Protein AF-Q70W65-F1 (afdb_monomer_lite)

Secondary structure (DSSP, 8-state):
-HHHHHHHHHHHHHHHHTS-SSPPPPSS----TTSHHHHHHHHT-

Organism: Yersinia enterocolitica (NCBI:txid630)

pLDDT: mean 77.12, std 8.46, range [59.88, 89.81]

Foldseek 3Di:
DVVVVVVVVVVVVVVVVPPDPDDPDDPDDDDDCPDPVNVVVVVVD

Structure (mmCIF, N/CA/C/O backbone):
data_AF-Q70W65-F1
#
_entry.id   AF-Q7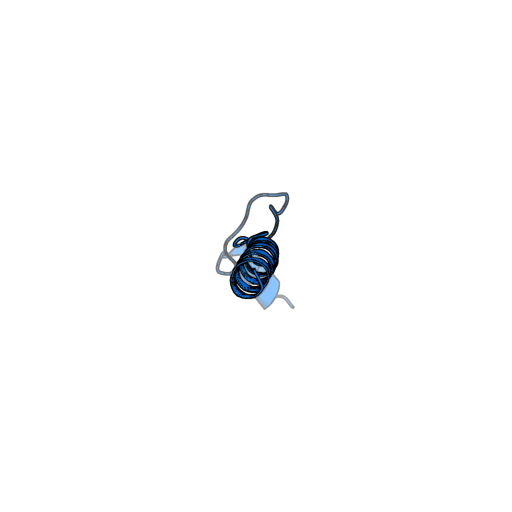0W65-F1
#
loop_
_atom_site.group_PDB
_atom_site.id
_atom_site.type_symbol
_atom_site.label_atom_id
_atom_site.label_alt_id
_atom_site.label_comp_id
_atom_site.label_asym_id
_atom_site.label_entity_id
_atom_site.label_seq_id
_atom_site.pdbx_PDB_ins_code
_atom_site.Cartn_x
_atom_site.Cartn_y
_atom_site.Cartn_z
_atom_site.occupancy
_atom_site.B_iso_or_equiv
_atom_site.auth_seq_id
_atom_site.auth_comp_id
_atom_site.auth_asym_id
_atom_site.auth_atom_id
_atom_site.pdbx_PDB_model_num
ATOM 1 N N . MET A 1 1 ? -29.902 -5.799 31.248 1.00 59.88 1 MET A N 1
ATOM 2 C CA . MET A 1 1 ? -29.020 -4.660 30.892 1.00 59.88 1 MET A CA 1
ATOM 3 C C . MET A 1 1 ? -27.602 -5.077 30.486 1.00 59.88 1 MET A C 1
ATOM 5 O O . MET A 1 1 ? -27.116 -4.580 29.483 1.00 59.88 1 MET A O 1
ATOM 9 N N . LYS A 1 2 ? -26.951 -6.033 31.169 1.00 72.31 2 LYS A N 1
ATOM 10 C CA . LYS A 1 2 ? -25.557 -6.442 30.873 1.00 72.31 2 LYS A CA 1
ATOM 11 C C . LYS A 1 2 ? -25.298 -6.936 29.433 1.00 72.31 2 LYS A C 1
ATOM 13 O O . LYS A 1 2 ? -24.261 -6.628 28.866 1.00 72.31 2 LYS A O 1
ATOM 18 N N . ARG A 1 3 ? -26.252 -7.648 28.816 1.00 76.44 3 ARG A N 1
ATOM 19 C CA . ARG A 1 3 ? -26.129 -8.160 27.432 1.00 76.44 3 ARG A CA 1
ATOM 20 C C . ARG A 1 3 ? -26.135 -7.061 26.360 1.00 76.44 3 ARG A C 1
ATOM 22 O O . ARG A 1 3 ? -25.452 -7.202 25.357 1.00 76.44 3 ARG A O 1
ATOM 29 N N . PHE A 1 4 ? -26.855 -5.963 26.597 1.00 79.25 4 PHE A N 1
ATOM 30 C CA . PHE A 1 4 ? -26.909 -4.827 25.669 1.00 79.25 4 PHE A CA 1
ATOM 31 C C . PHE A 1 4 ? -25.574 -4.085 25.591 1.00 79.25 4 PHE A C 1
ATOM 33 O O . PHE A 1 4 ? -25.150 -3.697 24.510 1.00 79.25 4 PHE A O 1
ATOM 40 N N . ILE A 1 5 ? -24.882 -3.952 26.725 1.00 82.44 5 ILE A N 1
ATOM 41 C CA . ILE A 1 5 ? -23.557 -3.319 26.788 1.00 82.44 5 ILE A CA 1
ATOM 42 C C . ILE A 1 5 ? -22.538 -4.125 25.974 1.00 82.44 5 ILE A C 1
ATOM 44 O O . ILE A 1 5 ? -21.752 -3.551 25.227 1.00 82.44 5 ILE A O 1
ATOM 48 N N . ILE A 1 6 ? -22.590 -5.457 26.072 1.00 85.69 6 ILE A N 1
ATOM 49 C CA . ILE A 1 6 ? -21.691 -6.348 25.326 1.00 85.69 6 ILE A CA 1
ATOM 50 C C . ILE A 1 6 ? -21.926 -6.211 23.817 1.00 85.69 6 ILE A C 1
ATOM 52 O O . ILE A 1 6 ? -20.969 -6.080 23.062 1.00 85.69 6 ILE A O 1
ATOM 56 N N . PHE A 1 7 ? -23.188 -6.169 23.378 1.00 84.44 7 PHE A N 1
ATOM 57 C CA . PHE A 1 7 ? -23.517 -5.944 21.968 1.00 84.44 7 PHE A CA 1
ATOM 58 C C . PHE A 1 7 ? -23.026 -4.585 21.456 1.00 84.44 7 PHE A C 1
ATOM 60 O O . PHE A 1 7 ? -22.461 -4.512 20.370 1.00 84.44 7 PHE A O 1
ATOM 67 N N . MET A 1 8 ? -23.178 -3.525 22.255 1.00 82.00 8 MET A N 1
ATOM 68 C CA . MET A 1 8 ? -22.701 -2.187 21.891 1.00 82.00 8 MET A CA 1
ATOM 69 C C . MET A 1 8 ? -21.177 -2.129 21.756 1.00 82.00 8 MET A C 1
ATOM 71 O O . MET A 1 8 ? -20.684 -1.555 20.790 1.00 82.00 8 MET A O 1
ATOM 75 N N . MET A 1 9 ? -20.430 -2.769 22.664 1.00 82.31 9 MET A N 1
ATOM 76 C CA . MET A 1 9 ? -18.970 -2.867 22.541 1.00 82.31 9 MET A CA 1
ATOM 77 C C . MET A 1 9 ? -18.538 -3.638 21.288 1.00 82.31 9 MET A C 1
ATOM 79 O O . MET A 1 9 ? -17.586 -3.245 20.625 1.00 82.31 9 MET A O 1
ATOM 83 N N . LEU A 1 10 ? -19.228 -4.721 20.927 1.00 80.00 10 LEU A N 1
ATOM 84 C CA . LEU A 1 10 ? -18.866 -5.497 19.737 1.00 80.00 10 LEU A CA 1
ATOM 85 C C . LEU A 1 10 ? -19.095 -4.708 18.436 1.00 80.00 10 LEU A C 1
ATOM 87 O O . LEU A 1 10 ? -18.260 -4.768 17.534 1.00 80.00 10 LEU A O 1
ATOM 91 N N . CYS A 1 11 ? -20.174 -3.923 18.353 1.00 75.69 11 CYS A N 1
ATOM 92 C CA . CYS A 1 11 ? -20.450 -3.082 17.185 1.00 75.69 11 CYS A CA 1
ATOM 93 C C . CYS A 1 11 ? -19.415 -1.961 17.000 1.00 75.69 11 CYS A C 1
ATOM 95 O O . CYS 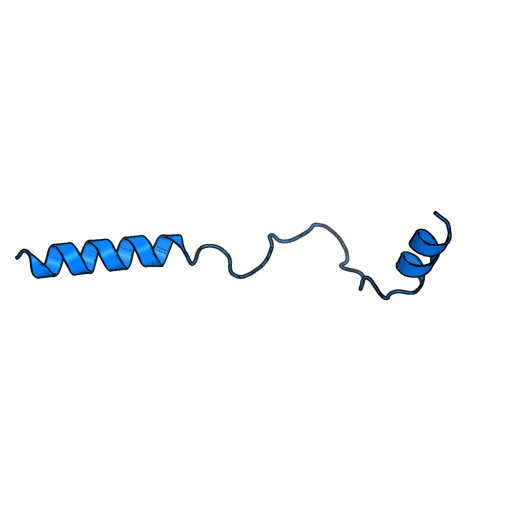A 1 11 ? -19.031 -1.674 15.867 1.00 75.69 11 CYS A O 1
ATOM 97 N N . THR A 1 12 ? -18.935 -1.342 18.086 1.00 74.88 12 THR A N 1
ATOM 98 C CA . THR A 1 12 ? -17.905 -0.295 17.987 1.00 74.88 12 THR A CA 1
ATOM 99 C C . THR A 1 12 ? -16.549 -0.864 17.573 1.00 74.88 12 THR A C 1
ATOM 101 O O . THR A 1 12 ? -15.865 -0.246 16.762 1.00 74.88 12 THR A O 1
ATOM 104 N N . LEU A 1 13 ? -16.178 -2.060 18.049 1.00 72.88 13 LEU A N 1
ATOM 105 C CA . LEU A 1 13 ? -14.929 -2.721 17.650 1.00 72.88 13 LEU A CA 1
ATOM 106 C C . LEU A 1 13 ? -14.928 -3.138 16.168 1.00 72.88 13 LEU A C 1
ATOM 108 O O . LEU A 1 13 ? -13.905 -3.000 15.500 1.00 72.88 13 LEU A O 1
ATOM 112 N N . ALA A 1 14 ? -16.064 -3.607 15.639 1.00 71.94 14 ALA A N 1
ATOM 113 C CA . ALA A 1 14 ? -16.187 -3.978 14.226 1.00 71.94 14 ALA A CA 1
ATOM 114 C C . ALA A 1 14 ? -16.112 -2.761 13.283 1.00 71.94 14 ALA A C 1
ATOM 116 O O . ALA A 1 14 ? -15.538 -2.855 12.199 1.00 71.94 14 ALA A O 1
ATOM 117 N N . GLY A 1 15 ? -16.634 -1.603 13.709 1.00 66.44 15 GLY A N 1
ATOM 118 C CA . GLY A 1 15 ? -16.565 -0.356 12.939 1.00 66.44 15 GLY A CA 1
ATOM 119 C C . GLY A 1 15 ? -15.138 0.164 12.732 1.00 66.44 15 GLY A C 1
ATOM 120 O O . GLY A 1 15 ? -14.843 0.721 11.677 1.00 66.44 15 GLY A O 1
ATOM 121 N N . CYS A 1 16 ? -14.232 -0.077 13.686 1.00 66.88 16 CYS A N 1
ATOM 122 C CA . CYS A 1 16 ? -12.828 0.340 13.586 1.00 66.88 16 CYS A CA 1
ATOM 123 C C . CYS A 1 16 ? -12.008 -0.499 12.588 1.00 66.88 16 CYS A C 1
ATOM 125 O O . CYS A 1 16 ? -11.004 -0.019 12.072 1.00 66.88 16 CYS A O 1
ATOM 127 N N . ALA A 1 17 ? -12.418 -1.737 12.295 1.00 64.75 17 ALA A N 1
ATOM 128 C CA . ALA A 1 17 ? -11.722 -2.605 11.339 1.00 64.75 17 ALA A CA 1
ATOM 129 C C . ALA A 1 17 ? -12.123 -2.340 9.875 1.00 64.75 17 ALA A C 1
ATOM 131 O O . ALA A 1 17 ? -11.459 -2.816 8.958 1.00 64.75 17 ALA A O 1
ATOM 132 N N . GLN A 1 18 ? -13.197 -1.579 9.639 1.00 64.12 18 GLN A N 1
ATOM 133 C CA . GLN A 1 18 ? -13.759 -1.363 8.301 1.00 64.12 18 GLN A CA 1
ATOM 134 C C . GLN A 1 18 ? -13.135 -0.174 7.549 1.00 64.12 18 GLN A C 1
ATOM 136 O O . GLN A 1 18 ? -13.615 0.218 6.488 1.00 64.12 18 GLN A O 1
ATOM 141 N N . GLN A 1 19 ? -12.078 0.436 8.086 1.00 64.12 19 GLN A N 1
ATOM 142 C CA . GLN A 1 19 ? -11.712 1.789 7.681 1.00 64.12 19 GLN A CA 1
ATOM 143 C C . GLN A 1 19 ? -10.822 1.916 6.439 1.00 64.12 19 GLN A C 1
ATOM 145 O O . GLN A 1 19 ? -10.484 3.043 6.119 1.00 64.12 19 GLN A O 1
ATOM 150 N N . ASN A 1 20 ? -10.465 0.833 5.736 1.00 60.44 20 ASN A N 1
ATOM 151 C CA . ASN A 1 20 ? -10.019 0.875 4.333 1.00 60.44 20 ASN A CA 1
ATOM 152 C C . ASN A 1 20 ? -9.698 -0.540 3.834 1.00 60.44 20 ASN A C 1
ATOM 154 O O . ASN A 1 20 ? -8.666 -1.109 4.175 1.00 60.44 20 ASN A O 1
ATOM 158 N N . HIS A 1 21 ? -10.579 -1.117 3.013 1.00 65.62 21 HIS A N 1
ATOM 159 C CA . HIS A 1 21 ? -10.282 -2.378 2.321 1.00 65.62 21 HIS A CA 1
ATOM 160 C C . HIS A 1 21 ? -9.257 -2.185 1.192 1.00 65.62 21 HIS A C 1
ATOM 162 O O . HIS A 1 21 ? -8.612 -3.137 0.761 1.00 65.62 21 HIS A O 1
ATOM 168 N N . PHE A 1 22 ? -9.106 -0.945 0.725 1.00 69.56 22 PHE A N 1
ATOM 169 C CA . PHE A 1 22 ? -8.224 -0.597 -0.372 1.00 69.56 22 PHE A CA 1
ATOM 170 C C . PHE A 1 22 ? -7.006 0.167 0.141 1.00 69.56 22 PHE A C 1
ATOM 172 O O . PHE A 1 22 ? -7.123 0.938 1.100 1.00 69.56 22 PHE A O 1
ATOM 179 N N . PRO A 1 23 ? -5.832 -0.050 -0.475 1.00 69.12 23 PRO A N 1
ATOM 180 C CA . PRO A 1 23 ? -4.690 0.818 -0.244 1.00 69.12 23 PRO A CA 1
ATOM 181 C C . PRO A 1 23 ? -5.100 2.279 -0.494 1.00 69.12 23 PRO A C 1
ATOM 183 O O . PRO A 1 23 ? -6.016 2.525 -1.283 1.00 69.12 23 PRO A O 1
ATOM 186 N N . PRO A 1 24 ? -4.462 3.241 0.193 1.00 72.00 24 PRO A N 1
ATOM 187 C CA . PRO A 1 24 ? -4.731 4.652 -0.046 1.00 72.00 24 PRO A CA 1
ATOM 188 C C . PRO A 1 24 ? -4.592 4.964 -1.536 1.00 72.00 24 PRO A C 1
ATOM 190 O O . PRO A 1 24 ? -3.741 4.375 -2.207 1.00 72.00 24 PRO A O 1
ATOM 193 N N . ASP A 1 25 ? -5.406 5.897 -2.030 1.00 76.56 25 ASP A N 1
ATOM 194 C CA . ASP A 1 25 ? -5.261 6.402 -3.391 1.00 76.56 25 ASP A CA 1
ATOM 195 C C . ASP A 1 25 ? -3.816 6.867 -3.583 1.00 76.56 25 ASP A C 1
ATOM 197 O O . ASP A 1 25 ? -3.319 7.746 -2.870 1.00 76.56 25 ASP A O 1
ATOM 201 N N . VAL A 1 26 ? -3.115 6.229 -4.514 1.00 76.19 26 VAL A N 1
ATOM 202 C CA . VAL A 1 26 ? -1.771 6.649 -4.891 1.00 76.19 26 VAL A CA 1
ATOM 203 C C . VAL A 1 26 ? -1.881 7.716 -5.972 1.00 76.19 26 VAL A C 1
ATOM 205 O O . VAL A 1 26 ? -2.684 7.610 -6.897 1.00 76.19 26 VAL A O 1
ATOM 208 N N . SER A 1 27 ? -1.076 8.769 -5.858 1.00 76.69 27 SER A N 1
ATOM 209 C CA . SER A 1 27 ? -0.999 9.806 -6.885 1.00 76.69 27 SER A CA 1
ATOM 210 C C . SER A 1 27 ? -0.240 9.281 -8.107 1.00 76.69 27 SER A C 1
ATOM 212 O O . SER A 1 27 ? 0.908 8.861 -7.974 1.00 76.69 27 SER A O 1
ATOM 214 N N . GLY A 1 28 ? -0.845 9.364 -9.294 1.00 77.56 28 GLY A N 1
ATOM 215 C CA . GLY A 1 28 ? -0.211 9.010 -10.571 1.00 77.56 28 GLY A CA 1
ATOM 216 C C . GLY A 1 28 ? -0.937 7.901 -11.336 1.00 77.56 28 GLY A C 1
ATOM 217 O O . GLY A 1 28 ? -1.923 7.343 -10.864 1.00 77.56 28 GLY A O 1
ATOM 218 N N . ASP A 1 29 ? -0.453 7.606 -12.543 1.00 81.94 29 ASP A N 1
ATOM 219 C CA . ASP A 1 29 ? -0.946 6.488 -13.352 1.00 81.94 29 ASP A CA 1
ATOM 220 C C . ASP A 1 29 ? -0.348 5.174 -12.833 1.00 81.94 29 ASP A C 1
ATOM 222 O O . ASP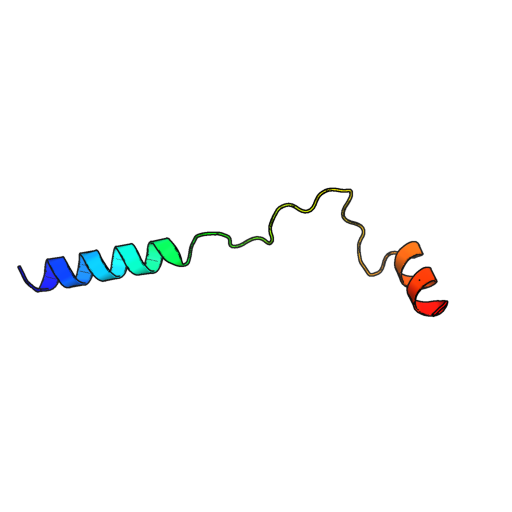 A 1 29 ? 0.874 5.004 -12.784 1.00 81.94 29 ASP A O 1
ATOM 226 N N . LEU A 1 30 ? -1.2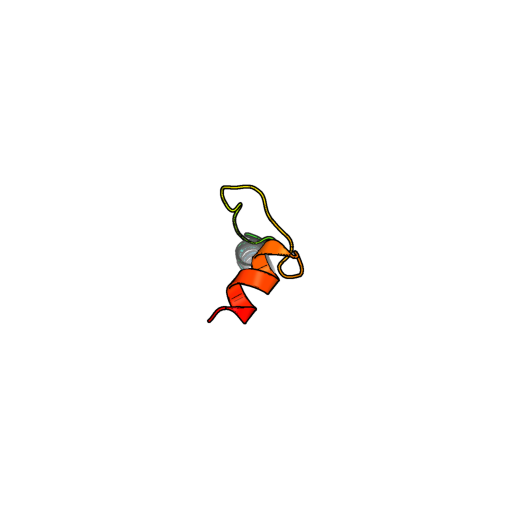10 4.252 -12.406 1.00 80.94 30 LEU A N 1
ATOM 227 C CA . LEU A 1 30 ? -0.797 2.936 -11.933 1.00 80.94 30 LEU A CA 1
ATOM 228 C C . LEU A 1 30 ? -0.402 2.053 -13.122 1.00 80.94 30 LEU A C 1
ATOM 230 O O . LEU A 1 30 ? -1.254 1.526 -13.834 1.00 80.94 30 LEU A O 1
ATOM 234 N N . GLN A 1 31 ? 0.901 1.842 -13.293 1.00 84.06 31 GLN A N 1
ATOM 235 C CA . GLN A 1 31 ? 1.444 0.909 -14.278 1.00 84.06 31 GLN A CA 1
ATOM 236 C C . GLN A 1 31 ? 1.566 -0.499 -13.668 1.00 84.06 31 GLN A C 1
ATOM 238 O O . GLN A 1 31 ? 2.064 -0.646 -12.548 1.00 84.06 31 GLN A O 1
ATOM 243 N N . PRO A 1 32 ? 1.162 -1.562 -14.385 1.00 84.69 32 PRO A N 1
ATOM 244 C CA . PRO A 1 32 ? 1.410 -2.932 -13.953 1.00 84.69 32 PRO A CA 1
ATOM 245 C C . PRO A 1 32 ? 2.906 -3.192 -13.741 1.00 84.69 32 PRO A C 1
ATOM 247 O O . PRO A 1 32 ? 3.735 -2.782 -14.551 1.00 84.69 32 PRO A O 1
ATOM 250 N N . VAL A 1 33 ? 3.267 -3.934 -12.691 1.00 85.06 33 VAL A N 1
ATOM 251 C CA . VAL A 1 33 ? 4.677 -4.275 -12.398 1.00 85.06 33 VAL A CA 1
ATOM 252 C C . VAL A 1 33 ? 5.308 -5.120 -13.513 1.00 85.06 33 VAL A C 1
ATOM 254 O O . VAL A 1 33 ? 6.508 -5.056 -13.747 1.00 85.06 33 VAL A O 1
ATOM 257 N N . ASN A 1 34 ? 4.496 -5.885 -14.244 1.00 87.00 34 ASN A N 1
ATOM 258 C CA . ASN A 1 34 ? 4.923 -6.661 -15.408 1.00 87.00 34 ASN A CA 1
ATOM 259 C C . ASN A 1 34 ? 4.932 -5.850 -16.719 1.00 87.00 34 ASN A C 1
ATOM 261 O O . ASN A 1 34 ? 5.026 -6.437 -17.798 1.00 87.00 34 ASN A O 1
ATOM 265 N N . SER A 1 35 ? 4.795 -4.525 -16.654 1.00 89.81 35 SER A N 1
ATOM 266 C CA . SER A 1 35 ? 4.978 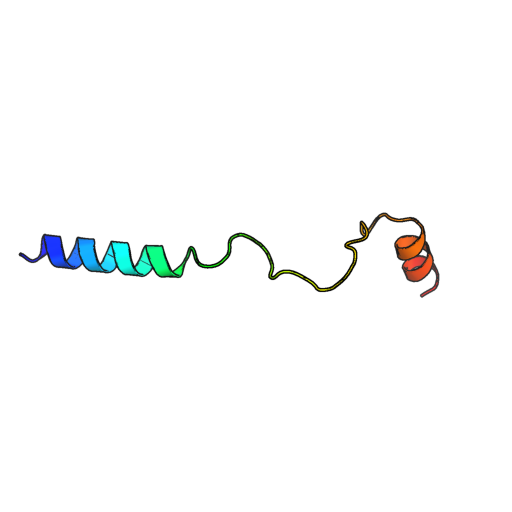-3.665 -17.823 1.00 89.81 35 SER A CA 1
ATOM 267 C C . SER A 1 35 ? 6.432 -3.711 -18.305 1.00 89.81 35 SER A C 1
ATOM 269 O O . SER A 1 35 ? 7.372 -3.869 -17.525 1.00 89.81 35 SER A O 1
ATOM 271 N N . ALA A 1 36 ? 6.621 -3.576 -19.621 1.00 88.44 36 ALA A N 1
ATOM 272 C CA . ALA A 1 36 ? 7.939 -3.675 -20.244 1.00 88.44 36 ALA A CA 1
ATOM 273 C C . ALA A 1 36 ? 8.930 -2.629 -19.702 1.00 88.44 36 ALA A C 1
ATOM 275 O O . ALA A 1 36 ? 10.098 -2.945 -19.505 1.00 88.44 36 ALA A O 1
ATOM 276 N 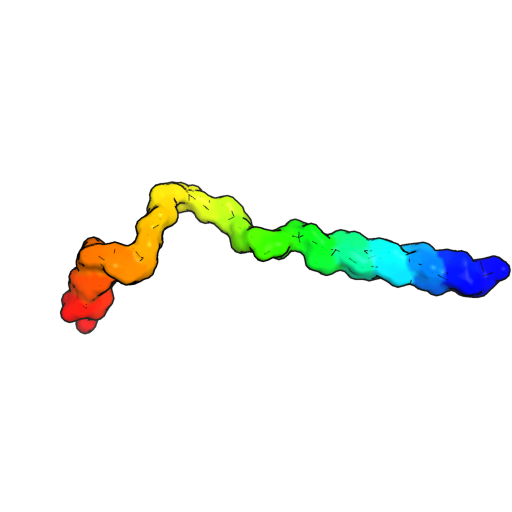N . SER A 1 37 ? 8.455 -1.412 -19.416 1.00 85.88 37 SER A N 1
ATOM 277 C CA . SER A 1 37 ? 9.251 -0.323 -18.838 1.00 85.88 37 SER A CA 1
ATOM 278 C C . SER A 1 37 ? 9.781 -0.665 -17.445 1.00 85.88 37 SER A C 1
ATOM 280 O O . SER A 1 37 ? 10.978 -0.529 -17.203 1.00 85.88 37 SER A O 1
ATOM 282 N N . VAL A 1 38 ? 8.921 -1.170 -16.555 1.00 85.94 38 VAL A N 1
ATOM 283 C CA . VAL A 1 38 ? 9.308 -1.563 -15.189 1.00 85.94 38 VAL A CA 1
ATOM 284 C C . VAL A 1 38 ? 10.259 -2.760 -15.217 1.00 85.94 38 VAL A C 1
ATOM 286 O O . VAL A 1 38 ? 11.277 -2.769 -14.528 1.00 85.94 38 VAL A O 1
ATOM 289 N N . MET A 1 39 ? 9.984 -3.762 -16.056 1.00 88.88 39 MET A N 1
ATOM 290 C CA . MET A 1 39 ? 10.858 -4.934 -16.176 1.00 88.88 39 MET A CA 1
ATOM 291 C C . MET A 1 39 ? 12.234 -4.595 -16.763 1.00 88.88 39 MET A C 1
ATOM 293 O O . MET A 1 39 ? 13.227 -5.210 -16.378 1.00 88.88 39 MET A O 1
ATOM 297 N N . GLN A 1 40 ? 12.310 -3.621 -17.675 1.00 87.38 40 GLN A N 1
ATOM 298 C CA . GLN A 1 40 ? 13.579 -3.152 -18.227 1.00 87.38 40 GLN A CA 1
ATOM 299 C C . GLN A 1 40 ? 14.432 -2.438 -17.173 1.00 87.38 40 GLN A C 1
ATOM 301 O O . GLN A 1 40 ? 15.642 -2.647 -17.147 1.00 87.38 40 GLN A O 1
ATOM 306 N N . GLU A 1 41 ? 13.818 -1.630 -16.305 1.00 85.38 41 GLU A N 1
ATOM 307 C CA . GLU A 1 41 ? 14.518 -0.972 -15.198 1.00 85.38 41 GLU A CA 1
ATOM 308 C C . GLU A 1 41 ? 15.110 -1.999 -14.228 1.00 85.38 41 GLU A C 1
ATOM 310 O O . GLU A 1 41 ? 16.302 -1.949 -13.949 1.00 85.38 41 GLU A O 1
ATOM 315 N N . VAL A 1 42 ? 14.317 -2.989 -13.802 1.00 84.69 42 VAL A N 1
ATOM 316 C CA . VAL A 1 42 ? 14.770 -4.051 -12.884 1.00 84.69 42 VAL A CA 1
ATOM 317 C C . VAL A 1 42 ? 15.909 -4.888 -13.473 1.00 84.69 42 VAL A C 1
ATOM 319 O O . VAL A 1 42 ? 16.811 -5.286 -12.747 1.00 84.69 42 VAL A O 1
ATOM 322 N N . ASN A 1 43 ? 15.885 -5.161 -14.778 1.00 82.06 43 ASN A N 1
ATOM 323 C CA . ASN A 1 43 ? 16.930 -5.945 -15.445 1.00 82.06 43 ASN A CA 1
ATOM 324 C C . ASN A 1 43 ? 18.242 -5.161 -15.657 1.00 82.06 43 ASN A C 1
ATOM 326 O O . ASN A 1 43 ? 19.253 -5.740 -16.044 1.00 82.06 43 ASN A O 1
ATOM 330 N N . ASN A 1 44 ? 18.226 -3.842 -15.460 1.00 75.81 44 ASN A N 1
ATOM 331 C CA . ASN A 1 44 ? 19.385 -2.971 -15.651 1.00 75.81 44 ASN A CA 1
ATOM 332 C C . ASN A 1 44 ? 20.025 -2.526 -14.319 1.00 75.81 44 ASN A C 1
ATOM 334 O O . ASN A 1 44 ? 20.842 -1.602 -14.315 1.00 75.81 44 ASN A O 1
ATOM 338 N N . VAL A 1 45 ? 19.631 -3.164 -13.209 1.00 62.31 45 VAL A N 1
ATOM 339 C CA . VAL A 1 45 ? 20.215 -3.049 -11.860 1.00 62.31 45 VAL A CA 1
ATOM 340 C C . VAL A 1 45 ? 21.128 -4.242 -11.607 1.00 62.31 45 VAL A C 1
ATOM 342 O O . VAL A 1 45 ? 22.235 -4.017 -11.069 1.00 62.31 45 VAL A O 1
#

Sequence (45 aa):
MKRFIIFMMLCTLAGCAQQNHFPPDVSGDLQPVNSASVMQEVNNV

Radius of gyration: 22.03 Å; chains: 1; bounding box: 49×18×51 Å